Protein AF-A0A4V6A7B6-F1 (afdb_monomer)

Sequence (129 aa):
MLTSNSYILESQKASFRQGFLKFILNDKTPNVGSFLKTKCDDDAVCISEILPALGDHFPNHAIELVFVATRAPALLFSQKNDGVISINTHGMLLLYAVEGDRKRQASVFHVDVVADNKLTIQVMTFIDP

Solvent-accessible surface area (backbone atoms only — not comparable to full-atom values): 7318 Å² total; per-residue (Å²): 121,77,64,61,60,52,53,54,52,51,49,29,46,49,41,43,76,69,52,73,52,55,47,80,44,31,51,82,37,83,100,49,10,67,33,26,17,29,52,61,53,101,92,49,73,21,43,22,82,81,40,49,68,50,24,76,77,41,64,76,25,41,30,36,42,34,40,35,54,76,52,58,47,48,78,43,82,40,79,59,90,81,23,32,37,36,38,42,38,42,28,38,40,38,33,23,42,43,58,88,95,45,74,44,82,72,49,77,42,83,45,79,47,78,46,82,41,78,57,82,87,78,82,82,77,81,77,77,133

Mean predicted aligned error: 7.83 Å

Nearest PDB structures (foldseek):
  4l8p-assembly1_A  TM=2.103E-01  e=4.358E-01  Peptacetobacter hiranonis DSM 13275
  4leh-assembly1_C  TM=2.000E-01  e=4.121E-01  [Clostridium] scindens ATCC 35704
  6yff-assembly1_AA  TM=4.450E-01  e=9.445E+00  Beihai levi-like virus 21

Foldseek 3Di:
DVVVVVVQVVVLQVCLVVQVQKDKDKLPHPPCNQQQWLDHDPPDHHVCVVVVVCCVVQPGFIKIKMKGFPGRWDWDWDPPPPIKIKIWTWTKIWIWTDDPPDTDTPDIDTDIDIDIDHDDDDDPDPPDD

pLDDT: mean 86.02, std 11.92, range [42.62, 97.56]

InterPro domains:
  IPR001124 Lipid-binding serum glycoprotein, C-terminal [PF02886] (13-122)
  IPR017943 Bactericidal permeability-increasing protein, alpha/beta domain superfamily [SSF55394] (14-123)
  IPR032942 BPI/LBP/Plunc family [PTHR10504] (15-124)

Structure (mmCIF, N/CA/C/O backbone):
data_AF-A0A4V6A7B6-F1
#
_entry.id   AF-A0A4V6A7B6-F1
#
loop_
_atom_site.group_PDB
_atom_site.id
_atom_site.type_symbol
_atom_site.label_atom_id
_atom_site.label_alt_id
_atom_site.label_comp_id
_atom_site.label_asym_id
_atom_site.label_entity_id
_atom_site.label_seq_id
_atom_site.pdbx_PDB_ins_code
_atom_site.Cartn_x
_atom_site.Cartn_y
_atom_site.Cartn_z
_atom_site.occupancy
_atom_site.B_iso_or_equiv
_atom_site.auth_seq_id
_atom_site.auth_comp_id
_atom_site.auth_asym_id
_atom_site.auth_atom_id
_atom_site.pdbx_PDB_model_num
ATOM 1 N N . MET A 1 1 ? 27.683 -7.794 -21.525 1.00 42.62 1 MET A N 1
ATOM 2 C CA . MET A 1 1 ? 26.228 -7.515 -21.461 1.00 42.62 1 MET A CA 1
ATOM 3 C C . MET A 1 1 ? 25.429 -8.611 -20.739 1.00 42.62 1 MET A C 1
ATOM 5 O O . MET A 1 1 ? 24.473 -8.271 -20.063 1.00 42.62 1 MET A O 1
ATOM 9 N N . LEU A 1 2 ? 25.832 -9.892 -20.791 1.00 44.47 2 LEU A N 1
ATOM 10 C CA . LEU A 1 2 ? 25.139 -11.001 -20.099 1.00 44.47 2 LEU A CA 1
ATOM 11 C C . LEU A 1 2 ? 25.232 -10.974 -18.558 1.00 44.47 2 LEU A C 1
ATOM 13 O O . LEU A 1 2 ? 24.353 -11.497 -17.886 1.00 44.47 2 LEU A O 1
ATOM 17 N N . THR A 1 3 ? 26.257 -10.334 -17.992 1.00 54.66 3 THR A N 1
ATOM 18 C CA . THR A 1 3 ? 26.504 -10.303 -16.540 1.00 54.66 3 THR A CA 1
ATOM 19 C C . THR A 1 3 ? 25.594 -9.332 -15.782 1.00 54.66 3 THR A C 1
ATOM 21 O O . THR A 1 3 ? 25.205 -9.602 -14.653 1.00 54.66 3 THR A O 1
ATOM 24 N N . SER A 1 4 ? 25.194 -8.211 -16.391 1.00 58.06 4 SER A N 1
ATOM 25 C CA . SER A 1 4 ? 24.373 -7.195 -15.712 1.00 58.06 4 SER A CA 1
ATOM 26 C C . SER A 1 4 ? 22.956 -7.708 -15.412 1.00 58.06 4 SER A C 1
ATOM 28 O O . SER A 1 4 ? 22.458 -7.545 -14.300 1.00 58.06 4 SER A O 1
ATOM 30 N N . ASN A 1 5 ? 22.359 -8.451 -16.352 1.00 60.66 5 ASN A N 1
ATOM 31 C CA . ASN A 1 5 ? 21.051 -9.083 -16.159 1.00 60.66 5 ASN A CA 1
ATOM 32 C C . ASN A 1 5 ? 21.070 -10.158 -15.063 1.00 60.66 5 ASN A C 1
ATOM 34 O O . ASN A 1 5 ? 20.100 -10.272 -14.316 1.00 60.66 5 ASN A O 1
ATOM 38 N N . SER A 1 6 ? 22.165 -10.916 -14.919 1.00 66.12 6 SER A N 1
ATOM 39 C CA . SER A 1 6 ? 22.279 -11.891 -13.828 1.00 66.12 6 SER A CA 1
ATOM 40 C C . SER A 1 6 ? 22.369 -11.218 -12.458 1.00 66.12 6 SER A C 1
ATOM 42 O O . SER A 1 6 ? 21.706 -11.674 -11.535 1.00 66.12 6 SER A O 1
ATOM 44 N N . TYR A 1 7 ? 23.100 -10.105 -12.314 1.00 71.69 7 TYR A N 1
ATOM 45 C CA . TYR A 1 7 ? 23.160 -9.385 -11.032 1.00 71.69 7 TYR A CA 1
ATOM 46 C C . TYR A 1 7 ? 21.812 -8.780 -10.635 1.00 71.69 7 TYR A C 1
ATOM 48 O O . TYR A 1 7 ? 21.432 -8.846 -9.469 1.00 71.69 7 TYR A O 1
ATOM 56 N N . ILE A 1 8 ? 21.075 -8.228 -11.603 1.00 71.44 8 ILE A N 1
ATOM 57 C CA . ILE A 1 8 ? 19.732 -7.676 -11.384 1.00 71.44 8 ILE A CA 1
ATOM 58 C C . ILE A 1 8 ? 18.754 -8.777 -10.949 1.00 71.44 8 ILE A C 1
ATOM 60 O O . ILE A 1 8 ? 17.964 -8.582 -10.030 1.00 71.44 8 ILE A O 1
ATOM 64 N N . LEU A 1 9 ? 18.810 -9.951 -11.579 1.00 75.38 9 LEU A N 1
ATOM 65 C CA . LEU A 1 9 ? 17.947 -11.068 -11.205 1.00 75.38 9 LEU A CA 1
ATOM 66 C C . LEU A 1 9 ? 18.290 -11.618 -9.811 1.00 75.38 9 LEU A C 1
ATOM 68 O O . LEU A 1 9 ? 17.393 -11.919 -9.022 1.00 75.38 9 LEU A O 1
ATOM 72 N N . GLU A 1 10 ? 19.578 -11.746 -9.491 1.00 78.62 10 GLU A N 1
ATOM 73 C CA . GLU A 1 10 ? 20.007 -12.224 -8.176 1.00 78.62 10 GLU A CA 1
ATOM 74 C C . GLU A 1 10 ? 19.686 -11.219 -7.066 1.00 78.62 10 GLU A C 1
ATOM 76 O O . GLU A 1 10 ? 19.249 -11.634 -5.993 1.00 78.62 10 GLU A O 1
ATOM 81 N N . SER A 1 11 ? 19.786 -9.909 -7.321 1.00 76.88 11 SER A N 1
ATOM 82 C CA . SER A 1 11 ? 19.379 -8.895 -6.341 1.00 76.88 11 SER A CA 1
ATOM 83 C C . SER A 1 11 ? 17.872 -8.925 -6.071 1.00 76.88 11 SER A C 1
ATOM 85 O O . SER A 1 11 ? 17.463 -8.878 -4.913 1.00 76.88 11 SER A O 1
ATOM 87 N N . GLN A 1 12 ? 17.034 -9.102 -7.100 1.00 79.19 12 GLN A N 1
ATOM 88 C CA . GLN A 1 12 ? 15.582 -9.266 -6.934 1.00 79.19 12 GLN A CA 1
ATOM 89 C C . GLN A 1 12 ? 15.241 -10.492 -6.082 1.00 79.19 12 GLN A C 1
ATOM 91 O O . GLN A 1 12 ? 14.432 -10.408 -5.153 1.00 79.19 12 GLN A O 1
ATOM 96 N N . LYS A 1 13 ? 15.877 -11.636 -6.370 1.00 82.56 13 LYS A N 1
ATOM 97 C CA . LYS A 1 13 ? 15.695 -12.868 -5.590 1.00 82.56 13 LYS A CA 1
ATOM 98 C C . LYS A 1 13 ? 16.173 -12.701 -4.153 1.00 82.56 13 LYS A C 1
ATOM 100 O O . LYS A 1 13 ? 15.486 -13.162 -3.243 1.00 82.56 13 LYS A O 1
ATOM 105 N N . ALA A 1 14 ? 17.328 -12.069 -3.946 1.00 81.81 14 ALA A N 1
ATOM 106 C CA . ALA A 1 14 ? 17.882 -11.822 -2.621 1.00 81.81 14 ALA A CA 1
ATOM 107 C C . ALA A 1 14 ? 16.940 -10.940 -1.789 1.00 81.81 14 ALA A C 1
ATOM 109 O O . ALA A 1 14 ? 16.526 -11.364 -0.712 1.00 81.81 14 ALA A O 1
ATOM 110 N N . SER A 1 15 ? 16.502 -9.800 -2.332 1.00 76.81 15 SER A N 1
ATOM 111 C CA . SER A 1 15 ? 15.554 -8.892 -1.669 1.00 76.81 15 SER A CA 1
ATOM 112 C C . SER A 1 15 ? 14.226 -9.573 -1.336 1.00 76.81 15 SER A C 1
ATOM 114 O O . SER A 1 15 ? 13.684 -9.385 -0.246 1.00 76.81 15 SER A O 1
ATOM 116 N N . PHE A 1 16 ? 13.711 -10.408 -2.245 1.00 80.88 16 PHE A N 1
ATOM 117 C CA . PHE A 1 16 ? 12.492 -11.179 -2.000 1.00 80.88 16 PHE A CA 1
ATOM 118 C C . PHE A 1 16 ? 12.673 -12.202 -0.874 1.00 80.88 16 PHE A C 1
ATOM 120 O O . PHE A 1 16 ? 11.863 -12.254 0.049 1.00 80.88 16 PHE A O 1
ATOM 127 N N . ARG A 1 17 ? 13.762 -12.980 -0.905 1.00 82.19 17 ARG A N 1
ATOM 128 C CA . ARG A 1 17 ? 14.080 -13.969 0.141 1.00 82.19 17 ARG A CA 1
ATOM 129 C C . ARG A 1 17 ? 14.306 -13.328 1.508 1.00 82.19 17 ARG A C 1
ATOM 131 O O . ARG A 1 17 ? 14.000 -13.949 2.518 1.00 82.19 17 ARG A O 1
ATOM 138 N N . GLN A 1 18 ? 14.826 -12.105 1.535 1.00 82.50 18 GLN A N 1
ATOM 139 C CA . GLN A 1 18 ? 15.041 -11.329 2.756 1.00 82.50 18 GLN A CA 1
ATOM 140 C C . GLN A 1 18 ? 13.755 -10.662 3.277 1.00 82.50 18 GLN A C 1
ATOM 142 O O . GLN A 1 18 ? 13.772 -10.069 4.352 1.00 82.50 18 GLN A O 1
ATOM 147 N N . GLY A 1 19 ? 12.632 -10.765 2.552 1.00 76.12 19 GLY A N 1
ATOM 148 C CA . GLY A 1 19 ? 11.352 -10.189 2.967 1.00 76.12 19 GLY A CA 1
ATOM 149 C C . GLY A 1 19 ? 11.299 -8.663 2.871 1.00 76.12 19 GLY A C 1
ATOM 150 O O . GLY A 1 19 ? 10.406 -8.048 3.446 1.00 76.12 19 GLY A O 1
ATOM 151 N N . PHE A 1 20 ? 12.217 -8.041 2.124 1.00 78.81 20 PHE A N 1
ATOM 152 C CA . PHE A 1 20 ? 12.313 -6.580 1.993 1.00 78.81 20 PHE A CA 1
ATOM 153 C C . PHE A 1 20 ? 11.176 -5.948 1.179 1.00 78.81 20 PHE A C 1
ATOM 155 O O . PHE A 1 20 ? 11.111 -4.733 1.037 1.00 78.81 20 PHE A O 1
ATOM 162 N N . LEU A 1 21 ? 10.256 -6.764 0.666 1.00 84.12 21 LEU A N 1
ATOM 163 C CA . LEU A 1 21 ? 9.091 -6.345 -0.113 1.00 84.12 21 LEU A CA 1
ATOM 164 C C . LEU A 1 21 ? 7.797 -6.599 0.660 1.00 84.12 21 LEU A C 1
ATOM 166 O O . LEU A 1 21 ? 6.804 -7.096 0.121 1.00 84.12 21 LEU A O 1
ATOM 170 N N . LYS A 1 22 ? 7.852 -6.291 1.955 1.00 90.94 22 LYS A N 1
ATOM 171 C CA . LYS A 1 22 ? 6.709 -6.245 2.851 1.00 90.94 22 LYS A CA 1
ATOM 172 C C . LYS A 1 22 ? 6.565 -4.825 3.380 1.00 90.94 22 LYS A C 1
ATOM 174 O O . LYS A 1 22 ? 7.488 -4.306 4.001 1.00 90.94 22 LYS A O 1
ATOM 179 N N . PHE A 1 23 ? 5.393 -4.236 3.183 1.00 91.81 23 PHE A N 1
ATOM 180 C CA . PHE A 1 23 ? 5.060 -2.915 3.711 1.00 91.81 23 PHE A CA 1
ATOM 181 C C . PHE A 1 23 ? 3.861 -3.033 4.637 1.00 91.81 23 PHE A C 1
ATOM 183 O O . PHE A 1 23 ? 2.930 -3.787 4.359 1.00 91.81 23 PHE A O 1
ATOM 190 N N . ILE A 1 24 ? 3.901 -2.299 5.743 1.00 95.31 24 ILE A N 1
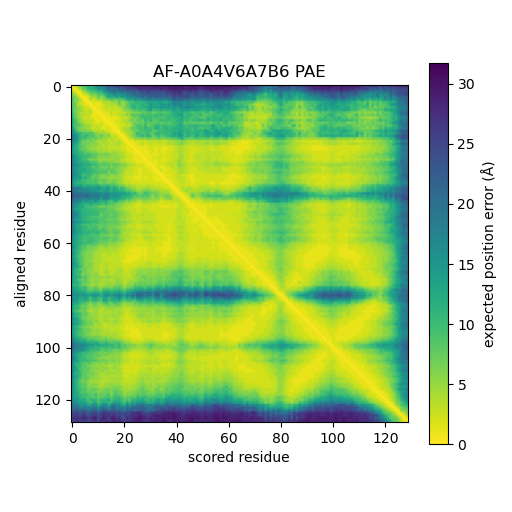ATOM 191 C CA . ILE A 1 24 ? 2.802 -2.213 6.699 1.00 95.31 24 ILE A CA 1
ATOM 192 C C . ILE A 1 24 ? 2.451 -0.738 6.816 1.00 95.31 24 ILE A C 1
ATOM 194 O O . ILE A 1 24 ? 3.295 0.064 7.212 1.00 95.31 24 ILE A O 1
ATOM 198 N N . LEU A 1 25 ? 1.221 -0.400 6.453 1.00 96.19 25 LEU A N 1
ATOM 199 C CA . LEU A 1 25 ? 0.650 0.929 6.607 1.00 96.19 25 LEU A CA 1
ATOM 200 C C . LEU A 1 25 ? -0.507 0.832 7.600 1.00 96.19 25 LEU A C 1
ATOM 202 O O . LEU A 1 25 ? -1.266 -0.135 7.594 1.00 96.19 25 LEU A O 1
ATOM 206 N N . ASN A 1 26 ? -0.642 1.833 8.454 1.00 94.94 26 ASN A N 1
ATOM 207 C CA . ASN A 1 26 ? -1.696 1.913 9.461 1.00 94.94 26 ASN A CA 1
ATOM 208 C C . ASN A 1 26 ? -2.146 3.363 9.662 1.00 94.94 26 ASN A C 1
ATOM 210 O O . ASN A 1 26 ? -1.622 4.290 9.041 1.00 94.94 26 ASN A O 1
ATOM 214 N N . ASP A 1 27 ? -3.083 3.558 10.580 1.00 93.19 27 ASP A N 1
ATOM 215 C CA . ASP A 1 27 ? -3.674 4.847 10.931 1.00 93.19 27 ASP A CA 1
ATOM 216 C C . ASP A 1 27 ? -2.676 5.898 11.459 1.00 93.19 27 ASP A C 1
ATOM 218 O O . ASP A 1 27 ? -2.994 7.086 11.511 1.00 93.19 27 ASP A O 1
ATOM 222 N N . LYS A 1 28 ? -1.455 5.480 11.812 1.00 92.81 28 LYS A N 1
ATOM 223 C CA . LYS A 1 28 ? -0.354 6.345 12.269 1.00 92.81 28 LYS A CA 1
ATOM 224 C C . LYS A 1 28 ? 0.669 6.640 11.174 1.00 92.81 28 LYS A C 1
ATOM 226 O O . LYS A 1 28 ? 1.621 7.383 11.409 1.00 92.81 28 LYS A O 1
ATOM 231 N N . THR A 1 29 ? 0.516 6.048 9.992 1.00 94.38 29 THR A N 1
ATOM 232 C CA . THR A 1 29 ? 1.455 6.259 8.889 1.00 94.38 29 THR A CA 1
ATOM 233 C C . THR A 1 29 ? 1.266 7.667 8.311 1.00 94.38 29 THR A C 1
ATOM 235 O O . THR A 1 29 ? 0.141 8.023 7.950 1.00 94.38 29 THR A O 1
ATOM 238 N N . PRO A 1 30 ? 2.329 8.486 8.199 1.00 92.94 30 PRO A N 1
ATOM 239 C CA . PRO A 1 30 ? 2.222 9.848 7.682 1.00 92.94 30 PRO A CA 1
ATOM 240 C C . PRO A 1 30 ? 1.559 9.900 6.301 1.00 92.94 30 PRO A C 1
ATOM 242 O O . PRO A 1 30 ? 1.794 9.031 5.464 1.00 92.94 30 PRO A O 1
ATOM 245 N N . ASN A 1 31 ? 0.749 10.934 6.062 1.00 89.75 31 ASN A N 1
ATOM 246 C CA . ASN A 1 31 ? 0.026 11.222 4.811 1.00 89.75 31 ASN A CA 1
ATOM 247 C C . ASN A 1 31 ? -1.052 10.210 4.377 1.00 89.75 31 ASN A C 1
ATOM 249 O O . ASN A 1 31 ? -1.909 10.572 3.580 1.00 89.75 31 ASN A O 1
ATOM 253 N N . VAL A 1 32 ? -1.041 8.974 4.885 1.00 91.38 32 VAL A N 1
ATOM 254 C CA . VAL A 1 32 ? -2.015 7.925 4.512 1.00 91.38 32 VAL A CA 1
ATOM 255 C C . VAL A 1 32 ? -2.847 7.419 5.693 1.00 91.38 32 VAL A C 1
ATOM 257 O O . VAL A 1 32 ? -3.821 6.700 5.495 1.00 91.38 32 VAL A O 1
ATOM 260 N N . GLY A 1 33 ? -2.497 7.786 6.927 1.00 91.12 33 GLY A N 1
ATOM 261 C CA . GLY A 1 33 ? -3.139 7.262 8.134 1.00 91.12 33 GLY A CA 1
ATOM 262 C C . GLY A 1 33 ? -4.614 7.642 8.290 1.00 91.12 33 GLY A C 1
ATOM 263 O O . GLY A 1 33 ? -5.399 6.831 8.774 1.00 91.12 33 GLY A O 1
ATOM 264 N N . SER A 1 34 ? -5.027 8.830 7.835 1.00 90.75 34 SER A N 1
ATOM 265 C CA . SER A 1 34 ? -6.446 9.229 7.824 1.00 90.75 34 SER A CA 1
ATOM 266 C C . SER A 1 34 ? -7.289 8.331 6.918 1.00 90.75 34 SER A C 1
ATOM 268 O O . SER A 1 34 ? -8.407 7.976 7.281 1.00 90.75 34 SER A O 1
ATOM 270 N N . PHE A 1 35 ? -6.720 7.888 5.793 1.00 94.38 35 PHE A N 1
ATOM 271 C CA . PHE A 1 35 ? -7.386 6.970 4.877 1.00 94.38 35 PHE A CA 1
ATOM 272 C C . PHE A 1 35 ? -7.613 5.589 5.507 1.00 94.38 35 PHE A C 1
ATOM 274 O O . PHE A 1 35 ? -8.627 4.943 5.264 1.00 94.38 35 PHE A O 1
ATOM 281 N N . LEU A 1 36 ? -6.698 5.133 6.362 1.00 95.19 36 LEU A N 1
ATOM 282 C CA . LEU A 1 36 ? -6.682 3.786 6.936 1.00 95.19 36 LEU A CA 1
ATOM 283 C C . LEU A 1 36 ? -7.561 3.645 8.192 1.00 95.19 36 LEU A C 1
ATOM 285 O O . LEU A 1 36 ? -7.168 3.042 9.192 1.00 95.19 36 LEU A O 1
ATOM 289 N N . LYS A 1 37 ? -8.777 4.190 8.140 1.00 94.75 37 LYS A N 1
ATOM 290 C CA . LYS A 1 37 ? -9.794 4.114 9.199 1.00 94.75 37 LYS A CA 1
ATOM 291 C C . LYS A 1 37 ? -11.172 3.929 8.578 1.00 94.75 37 LYS A C 1
ATOM 293 O O . LYS A 1 37 ? -11.424 4.433 7.489 1.00 94.75 37 LYS A O 1
ATOM 298 N N . THR A 1 38 ? -12.078 3.235 9.265 1.00 93.56 38 THR A N 1
ATOM 299 C CA . THR A 1 38 ? -13.471 3.083 8.795 1.00 93.56 38 THR A CA 1
ATOM 300 C C . THR A 1 38 ? -14.395 4.217 9.223 1.00 93.56 38 THR A C 1
ATOM 302 O O . THR A 1 38 ? -15.474 4.371 8.653 1.00 93.56 38 THR A O 1
ATOM 305 N N . LYS A 1 39 ? -13.980 5.016 10.209 1.00 93.00 39 LYS A N 1
ATOM 306 C CA . LYS A 1 39 ? -14.640 6.270 10.565 1.00 93.00 39 LYS A CA 1
ATOM 307 C C . LYS A 1 39 ? -13.971 7.406 9.800 1.00 93.00 39 LYS A C 1
ATOM 309 O O . LYS A 1 39 ? -12.773 7.619 9.985 1.00 93.00 39 LYS A O 1
ATOM 314 N N . CYS A 1 40 ? -14.744 8.108 8.980 1.00 89.44 40 CYS A N 1
ATOM 315 C CA . CYS A 1 40 ? -14.263 9.287 8.273 1.00 89.44 40 CYS A CA 1
ATOM 316 C C . CYS A 1 40 ? -14.347 10.513 9.185 1.00 89.44 40 CYS A C 1
ATOM 318 O O . CYS A 1 40 ? -15.275 10.634 9.989 1.00 89.44 40 CYS A O 1
ATOM 320 N N . ASP A 1 41 ? -13.355 11.388 9.062 1.00 86.50 41 ASP A N 1
ATOM 321 C CA . ASP A 1 41 ? -13.394 12.731 9.635 1.00 86.50 41 ASP A CA 1
ATOM 322 C C . ASP A 1 41 ? -14.061 13.661 8.603 1.00 86.50 41 ASP A C 1
ATOM 324 O O . ASP A 1 41 ? -13.956 13.402 7.406 1.00 86.50 41 ASP A O 1
ATOM 328 N N . ASP A 1 42 ? -14.735 14.729 9.037 1.00 82.56 42 ASP A N 1
ATOM 329 C CA . ASP A 1 42 ? -15.602 15.547 8.162 1.00 82.56 42 ASP A CA 1
ATOM 330 C C . ASP A 1 42 ? -14.886 16.129 6.920 1.00 82.56 42 ASP A C 1
ATOM 332 O O . ASP A 1 42 ? -15.511 16.319 5.879 1.00 82.56 42 ASP A O 1
ATOM 336 N N . ASP A 1 43 ? -13.569 16.349 7.005 1.00 80.19 43 ASP A N 1
ATOM 337 C CA . ASP A 1 43 ? -12.734 16.919 5.937 1.00 80.19 43 ASP A CA 1
ATOM 338 C C . ASP A 1 43 ? -11.749 15.904 5.306 1.00 80.19 43 ASP A C 1
ATOM 340 O O . ASP A 1 43 ? -10.832 16.301 4.577 1.00 80.19 43 ASP A O 1
ATOM 344 N N . ALA A 1 44 ? -11.872 14.598 5.591 1.00 83.06 44 ALA A N 1
ATOM 345 C CA . ALA A 1 44 ? -10.916 13.582 5.135 1.00 83.06 44 ALA A CA 1
ATOM 346 C C . ALA A 1 44 ? -11.571 12.339 4.510 1.00 83.06 44 ALA A C 1
ATOM 348 O O . ALA A 1 44 ? -12.483 11.741 5.071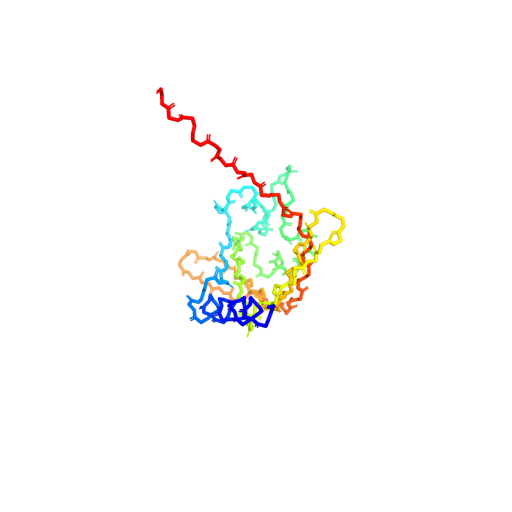 1.00 83.06 44 ALA A O 1
ATOM 349 N N . VAL A 1 45 ? -10.997 11.880 3.392 1.00 87.75 45 VAL A N 1
ATOM 350 C CA . VAL A 1 45 ? -11.373 10.618 2.733 1.00 87.75 45 VAL A CA 1
ATOM 351 C C . VAL A 1 45 ? -10.866 9.435 3.553 1.00 87.75 45 VAL A C 1
ATOM 353 O O . VAL A 1 45 ? -9.669 9.352 3.853 1.00 87.75 45 VAL A O 1
ATOM 356 N N . CYS A 1 46 ? -11.756 8.494 3.866 1.00 92.88 46 CYS A N 1
ATOM 357 C CA . CYS A 1 46 ? -11.425 7.270 4.592 1.00 92.88 46 CYS A CA 1
ATOM 358 C C . CY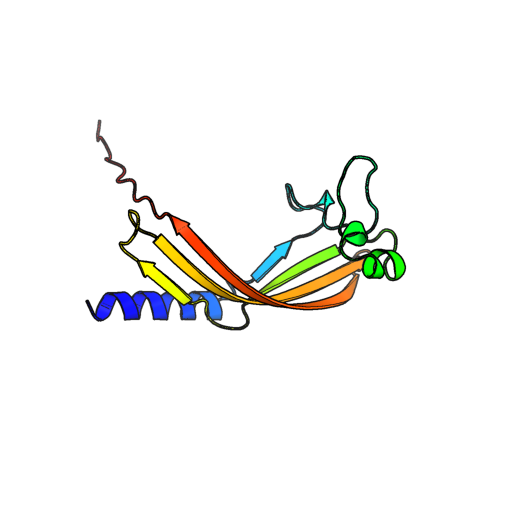S A 1 46 ? -11.817 5.999 3.823 1.00 92.88 46 CYS A C 1
ATOM 360 O O . CYS A 1 46 ? -12.544 6.039 2.830 1.00 92.88 46 CYS A O 1
ATOM 362 N N . ILE A 1 47 ? -11.310 4.838 4.246 1.00 93.06 47 ILE A N 1
ATOM 363 C CA . ILE A 1 47 ? -11.432 3.602 3.460 1.00 93.06 47 ILE A CA 1
ATOM 364 C C . ILE A 1 47 ? -12.875 3.110 3.318 1.00 93.06 47 ILE A C 1
ATOM 366 O O . ILE A 1 47 ? -13.167 2.404 2.356 1.00 93.06 47 ILE A O 1
ATOM 370 N N . SER A 1 48 ? -13.787 3.482 4.221 1.00 92.62 48 SER A N 1
ATOM 371 C CA . SER A 1 48 ? -15.203 3.109 4.117 1.00 92.62 48 SER A CA 1
ATOM 372 C C . SER A 1 48 ? -15.947 3.862 3.010 1.00 92.62 48 SER A C 1
ATOM 374 O O . SER A 1 48 ? -16.953 3.352 2.530 1.00 92.62 48 SER A O 1
ATOM 376 N N . GLU A 1 49 ? -15.436 4.994 2.514 1.00 91.44 49 GLU A N 1
ATOM 377 C CA . GLU A 1 49 ? -15.999 5.642 1.317 1.00 91.44 49 GLU A CA 1
ATOM 378 C C . GLU A 1 49 ? -15.735 4.824 0.048 1.00 91.44 49 GLU A C 1
ATOM 380 O O . GLU A 1 49 ? -16.562 4.786 -0.860 1.00 91.44 49 GLU A O 1
ATOM 385 N N . ILE A 1 50 ? -14.589 4.138 -0.010 1.00 90.62 50 ILE A N 1
ATOM 386 C CA . ILE A 1 50 ? -14.195 3.306 -1.157 1.00 90.62 50 ILE A CA 1
ATOM 387 C C . ILE A 1 50 ? -14.697 1.868 -0.993 1.00 90.62 50 ILE A C 1
ATOM 389 O O . ILE A 1 50 ? -15.145 1.241 -1.953 1.00 90.62 50 ILE A O 1
ATOM 393 N N . LEU A 1 51 ? -14.625 1.333 0.227 1.00 92.12 51 LEU A N 1
ATOM 394 C CA . LEU A 1 51 ? -15.041 -0.019 0.592 1.00 92.12 51 LEU A CA 1
ATOM 395 C C . LEU A 1 51 ? -16.064 0.035 1.742 1.00 92.12 51 LEU A C 1
ATOM 397 O O . LEU A 1 51 ? -15.713 -0.284 2.884 1.00 92.12 51 LEU A O 1
ATOM 401 N N . PRO A 1 52 ? -17.341 0.369 1.462 1.00 92.88 52 PRO A N 1
ATOM 402 C CA . PRO A 1 52 ? -18.381 0.522 2.488 1.00 92.88 52 PRO A CA 1
ATOM 403 C C . PRO A 1 52 ? -18.545 -0.694 3.398 1.00 92.88 52 PRO A C 1
ATOM 405 O O . PRO A 1 52 ? -18.693 -0.550 4.609 1.00 92.88 52 PRO A O 1
ATOM 408 N N . ALA A 1 53 ? -18.378 -1.899 2.843 1.00 92.50 53 ALA A N 1
ATOM 409 C CA . ALA A 1 53 ? -18.459 -3.146 3.597 1.00 92.50 53 ALA A CA 1
ATOM 410 C C . ALA A 1 53 ? -17.505 -3.188 4.807 1.00 92.50 53 ALA A C 1
ATOM 412 O O . ALA A 1 53 ? -17.827 -3.832 5.806 1.00 92.50 53 ALA A O 1
ATOM 413 N N . LEU A 1 54 ? -16.354 -2.501 4.755 1.00 93.25 54 LEU A N 1
ATOM 414 C CA . LEU A 1 54 ? -15.451 -2.395 5.905 1.00 93.25 54 LEU A CA 1
ATOM 415 C C . LEU A 1 54 ? -16.046 -1.537 7.023 1.00 93.25 54 LEU A C 1
ATOM 417 O O . LEU A 1 54 ? -15.901 -1.896 8.187 1.00 93.25 54 LEU A O 1
ATOM 421 N N . GLY A 1 55 ? -16.722 -0.439 6.683 1.00 93.38 55 GLY A N 1
ATOM 422 C CA . GLY A 1 55 ? -17.440 0.394 7.650 1.00 93.38 55 GLY A CA 1
ATOM 423 C C . GLY A 1 55 ? -18.591 -0.350 8.318 1.00 93.38 55 GLY A C 1
ATOM 424 O O . GLY A 1 55 ? -18.734 -0.272 9.537 1.00 93.38 55 GLY A O 1
ATOM 425 N N . ASP A 1 56 ? -19.336 -1.135 7.540 1.00 94.62 56 ASP A N 1
ATOM 426 C CA . ASP A 1 56 ? -20.477 -1.907 8.042 1.00 94.62 56 ASP A CA 1
ATOM 427 C C . ASP A 1 56 ? -20.046 -3.035 8.994 1.00 94.62 56 ASP A C 1
ATOM 429 O O . ASP A 1 56 ? -20.666 -3.254 10.034 1.00 94.62 56 ASP A O 1
ATOM 433 N N . HIS A 1 57 ? -18.972 -3.757 8.653 1.00 94.75 57 HIS A N 1
ATOM 434 C CA . HIS A 1 57 ? -18.522 -4.928 9.418 1.00 94.75 57 HIS A CA 1
ATOM 435 C C . HIS A 1 57 ? -17.538 -4.576 10.543 1.00 94.75 57 HIS A C 1
ATOM 437 O O . HIS A 1 57 ? -17.459 -5.300 11.538 1.00 94.75 57 HIS A O 1
ATOM 443 N N . PHE A 1 58 ? -16.788 -3.480 10.400 1.00 94.88 58 PHE A N 1
ATOM 444 C CA . PHE A 1 58 ? -15.783 -3.016 11.361 1.00 94.88 58 PHE A CA 1
ATOM 445 C C . PHE A 1 58 ? -15.950 -1.513 11.650 1.00 94.88 58 PHE A C 1
ATOM 447 O O . PHE A 1 58 ? -15.059 -0.713 11.347 1.00 94.88 58 PHE A O 1
ATOM 454 N N . PRO A 1 59 ? -17.077 -1.092 12.248 1.00 93.75 59 PRO A N 1
ATOM 455 C CA . PRO A 1 59 ? -17.357 0.321 12.488 1.00 93.75 59 PRO A CA 1
ATOM 456 C C . PRO A 1 59 ? -16.368 0.920 13.492 1.00 93.75 59 PRO A C 1
ATOM 458 O O . PRO A 1 59 ? -16.083 0.310 14.520 1.00 93.75 59 PRO A O 1
ATOM 461 N N . ASN A 1 60 ? -15.869 2.130 13.229 1.00 93.75 60 ASN A N 1
ATOM 462 C CA . ASN A 1 60 ? -14.934 2.857 14.104 1.00 93.75 60 ASN A CA 1
ATOM 463 C C . ASN A 1 60 ? -13.603 2.135 14.392 1.00 93.75 60 ASN A C 1
ATOM 465 O O . ASN A 1 60 ? -13.026 2.309 15.464 1.00 93.75 60 ASN A O 1
ATOM 469 N N . HIS A 1 61 ? -13.107 1.338 13.446 1.00 95.81 61 HIS A N 1
ATOM 470 C CA . HIS A 1 61 ? -11.831 0.637 13.573 1.00 95.81 61 HIS A CA 1
ATOM 471 C C . HIS A 1 61 ? -10.736 1.302 12.732 1.00 95.81 61 HIS A C 1
ATOM 473 O O . HIS A 1 61 ? -10.982 1.831 11.643 1.00 95.81 61 HIS A O 1
ATOM 479 N N . ALA A 1 62 ? -9.503 1.223 13.231 1.00 96.06 62 ALA A N 1
ATOM 480 C CA . ALA A 1 62 ? -8.317 1.442 12.415 1.00 96.06 62 ALA A CA 1
ATOM 481 C C . ALA A 1 62 ? -8.097 0.229 11.503 1.00 96.06 62 ALA A C 1
ATOM 483 O O . ALA A 1 62 ? -8.343 -0.916 11.902 1.00 96.06 62 ALA A O 1
ATOM 484 N N . ILE A 1 63 ? -7.617 0.482 10.291 1.00 96.81 63 ILE A N 1
ATOM 485 C CA . ILE A 1 63 ? -7.275 -0.548 9.318 1.00 96.81 63 ILE A CA 1
ATOM 486 C C . ILE A 1 63 ? -5.757 -0.595 9.168 1.00 96.81 63 ILE A C 1
ATOM 488 O O . ILE A 1 63 ? -5.103 0.412 8.921 1.00 96.81 63 ILE A O 1
ATOM 492 N N . GLU A 1 64 ? -5.180 -1.782 9.300 1.00 97.31 64 GLU A N 1
ATOM 493 C CA . GLU A 1 64 ? -3.800 -2.036 8.912 1.00 97.31 64 GLU A CA 1
ATOM 494 C C . GLU A 1 64 ? -3.789 -2.682 7.528 1.00 97.31 64 GLU A C 1
ATOM 496 O O . GLU A 1 64 ? -4.410 -3.723 7.307 1.00 97.31 64 GLU A O 1
ATOM 501 N N . LEU A 1 65 ? -3.074 -2.058 6.599 1.00 96.62 65 LEU A N 1
ATOM 502 C CA . LEU A 1 65 ? -2.838 -2.566 5.259 1.00 96.62 65 LEU A CA 1
ATOM 503 C C . LEU A 1 65 ? -1.437 -3.163 5.213 1.00 96.62 65 LEU A C 1
ATOM 505 O O . LEU A 1 65 ? -0.438 -2.474 5.424 1.00 96.62 65 LEU A O 1
ATOM 509 N N . VAL A 1 66 ? -1.362 -4.451 4.905 1.00 96.69 66 VAL A N 1
ATOM 510 C CA . VAL A 1 66 ? -0.104 -5.175 4.761 1.00 96.69 66 VAL A CA 1
ATOM 511 C C . VAL A 1 66 ? 0.046 -5.612 3.315 1.00 96.69 66 VAL A C 1
ATOM 513 O O . VAL A 1 66 ? -0.686 -6.476 2.840 1.00 96.69 66 VAL A O 1
ATOM 516 N N . PHE A 1 67 ? 1.022 -5.040 2.622 1.00 95.50 67 PHE A N 1
ATOM 517 C CA . PHE A 1 67 ? 1.458 -5.550 1.331 1.00 95.50 67 PHE A CA 1
ATOM 518 C C . PHE A 1 67 ? 2.541 -6.604 1.535 1.00 95.50 67 PHE A C 1
ATOM 520 O O . PHE A 1 67 ? 3.501 -6.372 2.273 1.00 95.50 67 PHE A O 1
ATOM 527 N N . VAL A 1 68 ? 2.425 -7.727 0.836 1.00 94.25 68 VAL A N 1
ATOM 528 C CA . VAL A 1 68 ? 3.481 -8.737 0.728 1.00 94.25 68 VAL A CA 1
ATOM 529 C C . VAL A 1 68 ? 3.673 -9.122 -0.730 1.00 9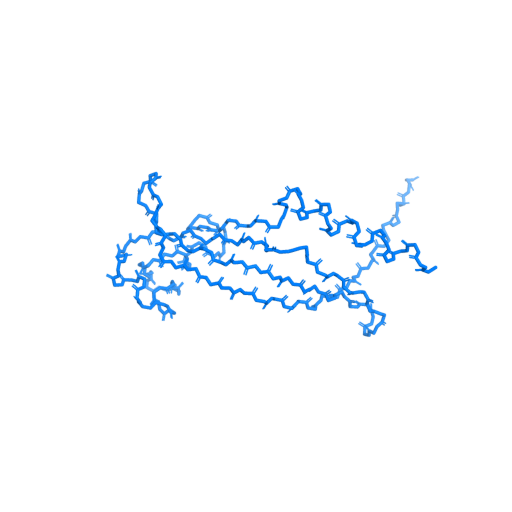4.25 68 VAL A C 1
ATOM 531 O O . VAL A 1 68 ? 2.727 -9.536 -1.400 1.00 94.25 68 VAL A O 1
ATOM 534 N N . ALA A 1 69 ? 4.902 -9.022 -1.232 1.00 93.19 69 ALA A N 1
ATOM 535 C CA . ALA A 1 69 ? 5.232 -9.620 -2.519 1.00 93.19 69 ALA A CA 1
ATOM 536 C C . ALA A 1 69 ? 5.045 -11.146 -2.444 1.00 93.19 69 ALA A C 1
ATOM 538 O O . ALA A 1 69 ? 5.450 -11.781 -1.470 1.00 93.19 69 ALA A O 1
ATOM 539 N N . THR A 1 70 ? 4.455 -11.746 -3.477 1.00 93.31 70 THR A N 1
ATOM 540 C CA . THR A 1 70 ? 4.268 -13.210 -3.578 1.00 93.31 70 THR A CA 1
ATOM 541 C C . THR A 1 70 ? 5.356 -13.880 -4.409 1.00 93.31 70 THR A C 1
ATOM 543 O O . THR A 1 70 ? 5.553 -15.092 -4.331 1.00 93.31 70 THR A O 1
ATOM 546 N N . ARG A 1 71 ? 6.095 -13.089 -5.190 1.00 89.94 71 ARG A N 1
ATOM 547 C CA . ARG A 1 71 ? 7.252 -13.514 -5.979 1.00 89.94 71 ARG A CA 1
ATOM 548 C C . ARG A 1 71 ? 8.266 -12.379 -6.079 1.00 89.94 71 ARG A C 1
ATOM 550 O O . ARG A 1 71 ? 7.935 -11.224 -5.813 1.00 89.94 71 ARG A O 1
ATOM 557 N N . ALA A 1 72 ? 9.486 -12.699 -6.504 1.00 88.06 72 ALA A N 1
ATOM 558 C CA . ALA A 1 72 ? 10.496 -11.681 -6.762 1.00 88.06 72 ALA A CA 1
ATOM 559 C C . ALA A 1 72 ? 9.993 -10.678 -7.827 1.00 88.06 72 ALA A C 1
ATOM 561 O O . ALA A 1 72 ? 9.489 -11.112 -8.868 1.00 88.06 72 ALA A O 1
ATOM 562 N N . PRO A 1 73 ? 10.089 -9.360 -7.578 1.00 87.06 73 PRO A N 1
ATOM 563 C CA . PRO A 1 73 ? 9.646 -8.342 -8.517 1.00 87.06 73 PRO A CA 1
ATOM 564 C C . PRO A 1 73 ? 10.620 -8.292 -9.686 1.00 87.06 73 PRO A C 1
ATOM 566 O O . PRO A 1 73 ? 11.827 -8.404 -9.489 1.00 87.06 73 PRO A O 1
ATOM 569 N N . ALA A 1 74 ? 10.110 -8.091 -10.893 1.00 87.75 74 ALA A N 1
ATOM 570 C CA . ALA A 1 74 ? 10.945 -7.938 -12.074 1.00 87.75 74 ALA A CA 1
ATOM 571 C C . ALA A 1 74 ? 11.254 -6.455 -12.308 1.00 87.75 74 ALA A C 1
ATOM 573 O O . ALA A 1 74 ? 10.344 -5.643 -12.464 1.00 87.75 74 ALA A O 1
ATOM 574 N N . LEU A 1 75 ? 12.540 -6.114 -12.357 1.00 87.25 75 LEU A N 1
ATOM 575 C CA . LEU A 1 75 ? 13.045 -4.802 -12.761 1.00 87.25 75 LEU A CA 1
ATOM 576 C C . LEU A 1 75 ? 13.506 -4.869 -14.214 1.00 87.25 75 LEU A C 1
ATOM 578 O O . LEU A 1 75 ? 14.353 -5.696 -14.563 1.00 87.25 75 LEU A O 1
ATOM 582 N N . LEU A 1 76 ? 12.971 -3.984 -15.044 1.00 85.50 76 LEU A N 1
ATOM 583 C CA . LEU A 1 76 ? 13.337 -3.839 -16.446 1.00 85.50 76 LEU A CA 1
ATOM 584 C C . LEU A 1 76 ? 13.936 -2.452 -16.653 1.00 85.50 76 LEU A C 1
ATOM 586 O O . LEU A 1 76 ? 13.308 -1.443 -16.346 1.00 85.50 76 LEU A O 1
ATOM 590 N N . PHE A 1 77 ? 15.150 -2.410 -17.192 1.00 84.62 77 PHE A N 1
ATOM 591 C CA . PHE A 1 77 ? 15.858 -1.172 -17.492 1.00 84.62 77 PHE A CA 1
ATOM 592 C C . PHE A 1 77 ? 15.755 -0.888 -18.987 1.00 84.62 77 PHE A C 1
ATOM 594 O O . PHE A 1 77 ? 16.104 -1.732 -19.815 1.00 84.62 77 PHE A O 1
ATOM 601 N N . SER A 1 78 ? 15.291 0.305 -19.337 1.00 79.12 78 SER A N 1
ATOM 602 C CA . SER A 1 78 ? 15.119 0.749 -20.714 1.00 79.12 78 SER A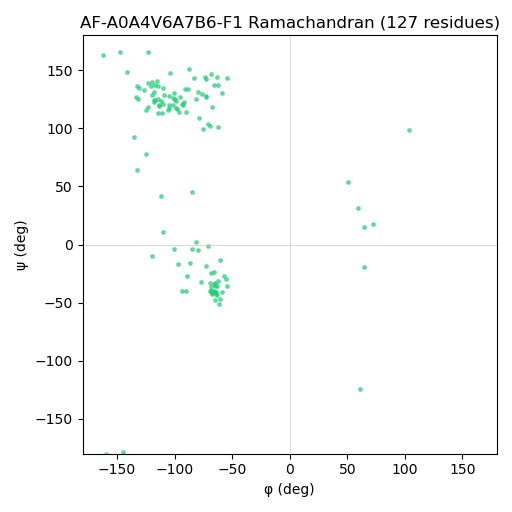 CA 1
ATOM 603 C C . SER A 1 78 ? 15.833 2.076 -20.924 1.00 79.12 78 SER A C 1
ATOM 605 O O . SER A 1 78 ? 15.654 3.007 -20.150 1.00 79.12 78 SER A O 1
ATOM 607 N N . GLN A 1 79 ? 16.602 2.190 -22.008 1.00 73.31 79 GLN A N 1
ATOM 608 C CA . GLN A 1 79 ? 17.224 3.457 -22.420 1.00 73.31 79 GLN A CA 1
ATOM 609 C C . GLN A 1 79 ? 16.256 4.378 -23.187 1.00 73.31 79 GLN A C 1
ATOM 611 O O . GLN A 1 79 ? 16.650 5.445 -23.646 1.00 73.31 79 GLN A O 1
ATOM 616 N N . LYS A 1 80 ? 14.987 3.981 -23.361 1.00 68.19 80 LYS A N 1
ATOM 617 C CA . LYS A 1 80 ? 13.967 4.849 -23.967 1.00 68.19 80 LYS A CA 1
ATOM 618 C C . LYS A 1 80 ? 13.657 6.025 -23.028 1.00 68.19 80 LYS A C 1
ATOM 620 O O . LYS A 1 80 ? 13.667 5.841 -21.815 1.00 68.19 80 LYS A O 1
ATOM 625 N N . ASN A 1 81 ? 13.342 7.195 -23.591 1.00 64.69 81 ASN A N 1
ATOM 626 C CA . ASN A 1 81 ? 12.908 8.398 -22.860 1.00 64.69 81 ASN A CA 1
ATOM 627 C C . ASN A 1 81 ? 13.833 8.786 -21.681 1.00 64.69 81 ASN A C 1
ATOM 629 O O . ASN A 1 81 ? 13.370 8.937 -20.552 1.00 64.69 81 ASN A O 1
ATOM 633 N N . ASP A 1 82 ? 15.135 8.931 -21.946 1.00 71.69 82 ASP A N 1
ATOM 634 C CA . ASP A 1 82 ? 16.191 9.295 -20.977 1.00 71.69 82 ASP A CA 1
ATOM 635 C C . ASP A 1 82 ? 16.458 8.289 -19.842 1.00 71.69 82 ASP A C 1
ATOM 637 O O . ASP A 1 82 ? 17.131 8.631 -18.871 1.00 71.69 82 ASP A O 1
ATOM 641 N N . GLY A 1 83 ? 15.971 7.050 -19.943 1.00 77.12 83 GLY A N 1
ATOM 642 C CA . GLY A 1 83 ? 16.196 6.028 -18.920 1.00 77.12 83 GLY A CA 1
ATOM 643 C C . GLY A 1 83 ? 14.965 5.798 -18.048 1.00 77.12 83 GLY A C 1
ATOM 644 O O . GLY A 1 83 ? 14.717 6.513 -17.075 1.00 77.12 83 GLY A O 1
ATOM 645 N N . VAL A 1 84 ? 14.214 4.749 -18.377 1.00 84.06 84 VAL A N 1
ATOM 646 C CA . VAL A 1 84 ? 13.051 4.287 -17.613 1.00 84.06 84 VAL A CA 1
ATOM 647 C C . VAL A 1 84 ? 13.375 2.958 -16.940 1.00 84.06 84 VAL A C 1
ATOM 649 O O . VAL A 1 84 ? 13.913 2.042 -17.567 1.00 84.06 84 VAL A O 1
ATOM 652 N N . ILE A 1 85 ? 13.017 2.851 -15.664 1.00 88.38 85 ILE A N 1
ATOM 653 C CA . ILE A 1 85 ? 12.964 1.600 -14.914 1.00 88.38 85 ILE A CA 1
ATOM 654 C C . ILE A 1 85 ? 11.502 1.223 -14.733 1.00 88.38 85 ILE A C 1
ATOM 656 O O . ILE A 1 85 ? 10.765 1.904 -14.019 1.00 88.38 85 ILE A O 1
ATOM 660 N N . SER A 1 86 ? 11.112 0.106 -15.331 1.00 89.25 86 SER A N 1
ATOM 661 C CA . SER A 1 86 ? 9.805 -0.500 -15.106 1.00 89.25 86 SER A CA 1
ATOM 662 C C . SER A 1 86 ? 9.924 -1.569 -14.029 1.00 89.25 86 SER A C 1
ATOM 664 O O . SER A 1 86 ? 10.753 -2.478 -14.122 1.00 89.25 86 SER A O 1
ATOM 666 N N . ILE A 1 87 ? 9.086 -1.470 -13.008 1.00 89.94 87 ILE A N 1
ATOM 667 C CA . ILE A 1 87 ? 9.006 -2.428 -11.909 1.00 89.94 87 ILE A CA 1
ATOM 668 C C . ILE A 1 87 ? 7.692 -3.179 -12.048 1.00 89.94 87 ILE A C 1
ATOM 670 O O . ILE A 1 87 ? 6.629 -2.566 -12.014 1.00 89.94 87 ILE A O 1
ATOM 674 N N . ASN A 1 88 ? 7.759 -4.501 -12.175 1.00 91.25 88 ASN A N 1
ATOM 675 C CA . ASN A 1 88 ? 6.592 -5.370 -12.158 1.00 91.25 88 ASN A CA 1
ATOM 676 C C . ASN A 1 88 ? 6.594 -6.211 -10.878 1.00 91.25 88 ASN A C 1
ATOM 678 O O . ASN A 1 88 ? 7.450 -7.080 -10.689 1.00 91.25 88 ASN A O 1
ATOM 682 N N . THR A 1 89 ? 5.618 -5.961 -10.011 1.00 91.00 89 THR A N 1
ATOM 683 C CA . THR A 1 89 ? 5.476 -6.639 -8.723 1.00 91.00 89 THR A CA 1
ATOM 684 C C . THR A 1 89 ? 4.142 -7.358 -8.661 1.00 91.00 89 THR A C 1
ATOM 686 O O . THR A 1 89 ? 3.123 -6.809 -9.057 1.00 91.00 89 THR A O 1
ATOM 689 N N . HIS A 1 90 ? 4.155 -8.588 -8.155 1.00 94.12 90 HIS A N 1
ATOM 690 C CA . HIS A 1 90 ? 2.940 -9.331 -7.829 1.00 94.12 90 HIS A CA 1
ATOM 691 C C . HIS A 1 90 ? 2.913 -9.533 -6.320 1.00 94.12 90 HIS A C 1
ATOM 693 O O . HIS A 1 90 ? 3.944 -9.855 -5.711 1.00 94.12 90 HIS A O 1
ATOM 699 N N . GLY A 1 91 ? 1.753 -9.332 -5.712 1.00 94.38 91 GLY A N 1
ATOM 700 C CA . GLY A 1 91 ? 1.629 -9.375 -4.267 1.00 94.38 91 GLY A CA 1
ATOM 701 C C . GLY A 1 91 ? 0.215 -9.613 -3.779 1.00 94.38 91 GLY A C 1
ATOM 702 O 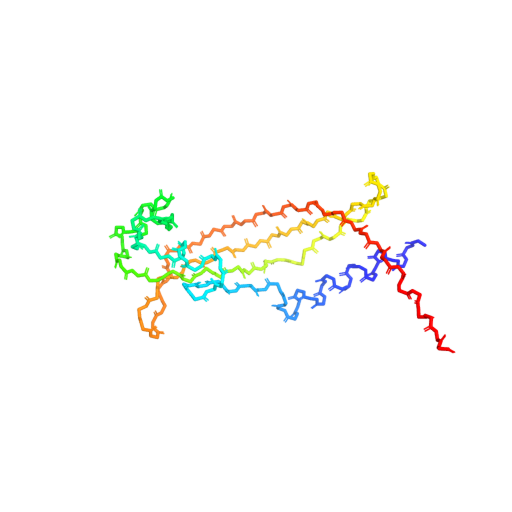O . GLY A 1 91 ? -0.732 -9.759 -4.552 1.00 94.38 91 GLY A O 1
ATOM 703 N N . MET A 1 92 ? 0.096 -9.650 -2.460 1.00 96.50 92 MET A N 1
ATOM 704 C CA . MET A 1 92 ? -1.176 -9.617 -1.759 1.00 96.50 92 MET A CA 1
ATOM 705 C C . MET A 1 92 ? -1.242 -8.356 -0.904 1.00 96.50 92 MET A C 1
ATOM 707 O O . MET A 1 92 ? -0.272 -8.009 -0.228 1.00 96.50 92 MET A O 1
ATOM 711 N N . LEU A 1 93 ? -2.399 -7.701 -0.915 1.00 95.94 93 LEU A N 1
ATOM 712 C CA . LEU A 1 93 ? -2.796 -6.709 0.076 1.00 95.94 93 LEU A CA 1
ATOM 713 C C . LEU A 1 93 ? -3.715 -7.386 1.086 1.00 95.94 93 LEU A C 1
ATOM 715 O O . LEU A 1 93 ? -4.793 -7.860 0.734 1.00 95.94 93 LEU A O 1
ATOM 719 N N . LEU A 1 94 ? -3.280 -7.429 2.335 1.00 96.94 94 LEU A N 1
ATOM 720 C CA . LEU A 1 94 ? -4.029 -7.967 3.460 1.00 96.94 94 LEU A CA 1
ATOM 721 C C . LEU A 1 94 ? -4.535 -6.781 4.276 1.00 96.94 94 LEU A C 1
ATOM 723 O O . LEU A 1 94 ? -3.728 -5.983 4.755 1.00 96.94 94 LEU A O 1
ATOM 727 N N . LEU A 1 95 ? -5.851 -6.654 4.428 1.00 96.38 95 LEU A N 1
ATOM 728 C CA . LEU A 1 95 ? -6.440 -5.641 5.299 1.00 96.38 95 LEU A CA 1
ATOM 729 C C . LEU A 1 95 ? -6.842 -6.280 6.622 1.00 96.38 95 LEU A C 1
ATOM 731 O O . LEU A 1 95 ? -7.552 -7.290 6.643 1.00 96.38 95 LEU A O 1
ATOM 735 N N . TYR A 1 96 ? -6.430 -5.662 7.722 1.00 97.56 96 TYR A N 1
ATOM 736 C CA . TYR A 1 96 ? -6.784 -6.068 9.074 1.00 97.56 96 TYR A CA 1
ATOM 737 C C . TYR A 1 96 ? -7.521 -4.941 9.785 1.00 97.56 96 TYR A C 1
ATOM 739 O O . TYR A 1 96 ? -7.014 -3.828 9.856 1.00 97.56 96 TYR A O 1
ATOM 747 N N . ALA A 1 97 ? -8.678 -5.237 10.369 1.00 97.12 97 ALA A N 1
ATOM 748 C CA . ALA A 1 97 ? -9.275 -4.365 11.370 1.00 97.12 97 ALA A CA 1
ATOM 749 C C . ALA A 1 97 ? -8.530 -4.549 12.700 1.00 97.12 97 ALA A C 1
ATOM 751 O O . ALA A 1 97 ? -8.320 -5.684 13.151 1.00 97.12 97 ALA A O 1
ATOM 752 N N . VAL A 1 98 ? -8.110 -3.438 13.302 1.00 96.38 98 VAL A N 1
ATOM 753 C CA . VAL A 1 98 ? -7.312 -3.413 14.533 1.00 96.38 98 VAL A CA 1
ATOM 754 C C . VAL A 1 98 ? -8.185 -3.008 15.717 1.00 96.38 98 VAL A C 1
ATOM 756 O O . VAL A 1 98 ? -8.852 -1.976 15.682 1.00 96.38 98 VAL A O 1
ATOM 759 N N . GLU A 1 99 ? -8.151 -3.814 16.777 1.00 92.81 99 GLU A N 1
ATOM 760 C CA . GLU A 1 99 ? -8.880 -3.603 18.031 1.00 92.81 99 GLU A CA 1
ATOM 761 C C . GLU A 1 99 ? -7.925 -3.877 19.209 1.00 92.81 99 GLU A C 1
ATOM 763 O O . GLU A 1 99 ? -7.722 -5.024 19.622 1.00 92.81 99 GLU A O 1
ATOM 768 N N . GLY A 1 100 ? -7.264 -2.827 19.709 1.00 88.00 100 GLY A N 1
ATOM 769 C CA . GLY A 1 100 ? -6.154 -2.971 20.659 1.00 88.00 100 GLY A CA 1
ATOM 770 C C . GLY A 1 100 ? -5.001 -3.772 20.042 1.00 88.00 100 GLY A C 1
ATOM 771 O O . GLY A 1 100 ? -4.533 -3.442 18.955 1.00 88.00 100 GLY A O 1
ATOM 772 N N . ASP A 1 101 ? -4.586 -4.855 20.702 1.00 88.75 101 ASP A N 1
ATOM 773 C CA . ASP A 1 101 ? -3.547 -5.768 20.193 1.00 88.75 101 ASP A CA 1
ATOM 774 C C . ASP A 1 101 ? -4.094 -6.849 19.241 1.00 88.75 101 ASP A C 1
ATOM 776 O O . ASP A 1 101 ? -3.338 -7.659 18.695 1.00 88.75 101 ASP A O 1
ATOM 780 N N . ARG A 1 102 ? -5.417 -6.903 19.034 1.00 94.38 102 ARG A N 1
ATOM 781 C CA . ARG A 1 102 ? -6.051 -7.913 18.180 1.00 94.38 102 ARG A CA 1
ATOM 782 C C . ARG A 1 102 ? -6.162 -7.405 16.749 1.00 94.38 102 ARG A C 1
ATOM 784 O O . ARG A 1 102 ? -6.640 -6.303 16.499 1.00 94.38 102 ARG A O 1
ATOM 791 N N . LYS A 1 103 ? -5.790 -8.265 15.800 1.00 95.44 103 LYS A N 1
ATOM 792 C CA . LYS A 1 103 ? -5.959 -8.040 14.360 1.00 95.44 103 LYS A CA 1
ATOM 793 C C . LYS A 1 103 ? -6.941 -9.059 13.801 1.00 95.44 103 LYS A C 1
ATOM 795 O O . LYS A 1 103 ? -6.740 -10.263 13.971 1.00 95.44 103 LYS A O 1
ATOM 800 N N . ARG A 1 104 ? -7.999 -8.590 13.139 1.00 96.12 104 ARG A N 1
ATOM 801 C CA . ARG A 1 104 ? -8.973 -9.445 12.441 1.00 96.12 104 ARG A CA 1
ATOM 802 C C . ARG A 1 104 ? -8.847 -9.211 10.945 1.00 96.12 104 ARG A C 1
ATOM 804 O O . ARG A 1 104 ? -8.940 -8.074 10.499 1.00 96.12 104 ARG A O 1
ATOM 811 N N . GLN A 1 105 ? -8.606 -10.270 10.175 1.00 96.06 105 GLN A N 1
ATOM 812 C CA . GLN A 1 105 ? -8.477 -10.150 8.724 1.00 96.06 105 GLN A CA 1
ATOM 813 C C . GLN A 1 105 ? -9.829 -9.769 8.121 1.00 96.06 105 GLN A C 1
ATOM 815 O O . GLN A 1 105 ? -10.798 -10.512 8.257 1.00 96.06 105 GLN A O 1
ATOM 820 N N . ALA A 1 106 ? -9.875 -8.612 7.473 1.00 95.44 106 ALA A N 1
ATOM 821 C CA . ALA A 1 106 ? -11.076 -8.077 6.856 1.00 95.44 106 ALA A CA 1
ATOM 822 C C . ALA A 1 106 ? -11.168 -8.470 5.375 1.00 95.44 106 ALA A C 1
ATOM 824 O O . ALA A 1 106 ? -12.243 -8.809 4.892 1.00 95.44 106 ALA A O 1
ATOM 825 N N . SER A 1 107 ? -10.047 -8.447 4.648 1.00 94.19 107 SER A N 1
ATOM 826 C CA . SER A 1 107 ? -10.005 -8.832 3.231 1.00 94.19 107 SER A CA 1
ATOM 827 C C . SER A 1 107 ? -8.588 -9.144 2.747 1.00 94.19 107 SER A C 1
ATOM 829 O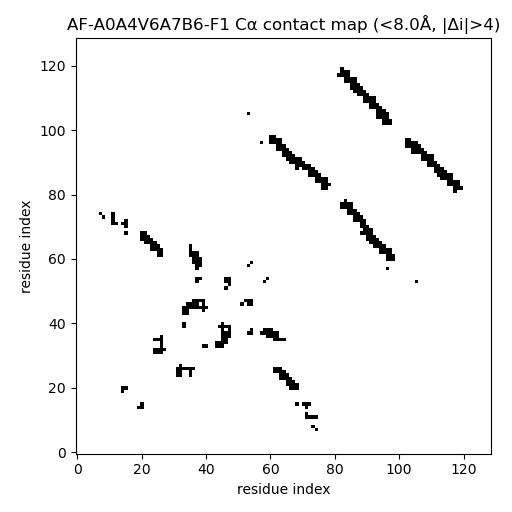 O . SER A 1 107 ? -7.595 -8.803 3.396 1.00 94.19 107 SER A O 1
ATOM 831 N N . VAL A 1 108 ? -8.513 -9.819 1.598 1.00 96.19 108 VAL A N 1
ATOM 832 C CA . VAL A 1 108 ? -7.275 -10.133 0.879 1.00 96.19 108 VAL A CA 1
ATOM 833 C C . VAL A 1 108 ? -7.478 -9.805 -0.592 1.00 96.19 108 VAL A C 1
ATOM 835 O O . VAL A 1 108 ? -8.413 -10.314 -1.208 1.00 96.19 108 VAL A O 1
ATOM 838 N N . PHE A 1 109 ? -6.585 -9.004 -1.163 1.00 94.88 109 PHE A N 1
ATOM 839 C CA . PHE A 1 109 ? -6.579 -8.684 -2.587 1.00 94.88 109 PHE A CA 1
ATOM 840 C C . PHE A 1 109 ? -5.288 -9.180 -3.219 1.00 94.88 109 PHE A C 1
ATOM 842 O O . PHE A 1 109 ? -4.203 -8.898 -2.718 1.00 94.88 109 PHE A O 1
ATOM 849 N N . HIS A 1 110 ? -5.399 -9.887 -4.339 1.00 96.19 110 HIS A N 1
ATOM 850 C CA . HIS A 1 110 ? -4.252 -10.123 -5.209 1.00 96.19 110 HIS A CA 1
ATOM 851 C 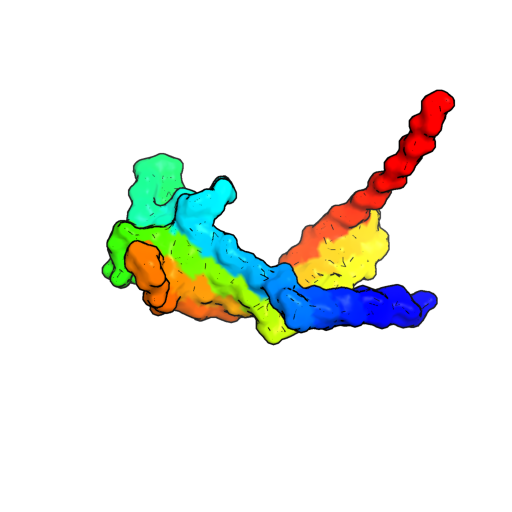C . HIS A 1 110 ? -4.031 -8.878 -6.057 1.00 96.19 110 HIS A C 1
ATOM 853 O O . HIS A 1 110 ? -4.985 -8.348 -6.628 1.00 96.19 110 HIS A O 1
ATOM 859 N N . VAL A 1 111 ? -2.791 -8.403 -6.109 1.00 95.00 111 VAL A N 1
ATOM 860 C CA . VAL A 1 111 ? -2.443 -7.181 -6.829 1.00 95.00 111 VAL A CA 1
ATOM 861 C C . VAL A 1 111 ? -1.248 -7.398 -7.738 1.00 95.00 111 VAL A C 1
ATOM 863 O O . VAL A 1 111 ? -0.219 -7.936 -7.323 1.00 95.00 111 VAL A O 1
ATOM 866 N N . ASP A 1 112 ? -1.391 -6.895 -8.957 1.00 94.44 112 ASP A N 1
ATOM 867 C CA . ASP A 1 112 ? -0.325 -6.784 -9.937 1.00 94.44 112 ASP A CA 1
ATOM 868 C C . ASP A 1 112 ? -0.046 -5.299 -10.158 1.00 94.44 112 ASP A C 1
ATOM 870 O O . ASP A 1 112 ? -0.932 -4.526 -10.525 1.00 94.44 112 ASP A O 1
ATOM 874 N N . VAL A 1 113 ? 1.188 -4.888 -9.882 1.00 92.31 113 VAL A N 1
ATOM 875 C CA . VAL A 1 113 ? 1.613 -3.489 -9.929 1.00 92.31 113 VAL A CA 1
ATOM 876 C C . VAL A 1 113 ? 2.700 -3.346 -10.979 1.00 92.31 113 VAL A C 1
ATOM 878 O O . VAL A 1 113 ? 3.746 -3.992 -10.890 1.00 92.31 113 VAL A O 1
ATOM 881 N N . VAL A 1 114 ? 2.463 -2.465 -11.949 1.00 93.00 114 VAL A N 1
ATOM 882 C CA . VAL A 1 114 ? 3.465 -2.027 -12.923 1.00 93.00 114 VAL A CA 1
ATOM 883 C C . VAL A 1 114 ? 3.745 -0.552 -12.677 1.00 93.00 114 VAL A C 1
ATOM 885 O O . VAL A 1 114 ? 2.833 0.268 -12.747 1.00 93.00 114 VAL A O 1
ATOM 888 N N . ALA A 1 115 ? 4.994 -0.224 -12.360 1.00 91.69 115 ALA A N 1
ATOM 889 C CA . ALA A 1 115 ? 5.424 1.138 -12.075 1.00 91.69 115 ALA A CA 1
ATOM 890 C C . ALA A 1 115 ? 6.591 1.530 -12.981 1.00 91.69 115 ALA A C 1
ATOM 892 O O . ALA A 1 115 ? 7.682 0.968 -12.869 1.00 91.69 115 ALA A O 1
ATOM 893 N N . ASP A 1 116 ? 6.366 2.522 -13.837 1.00 90.81 116 ASP A N 1
ATOM 894 C CA . ASP A 1 116 ? 7.400 3.122 -14.674 1.00 90.81 116 ASP A CA 1
ATOM 895 C C . ASP A 1 116 ? 7.993 4.341 -13.967 1.00 90.81 116 ASP A C 1
ATOM 897 O O . ASP A 1 116 ? 7.293 5.295 -13.633 1.00 90.81 116 ASP A O 1
ATOM 901 N N . ASN A 1 117 ? 9.301 4.305 -13.731 1.00 88.12 117 ASN A N 1
ATOM 902 C CA . ASN A 1 117 ? 10.034 5.330 -12.999 1.00 88.12 117 ASN A CA 1
ATOM 903 C C . ASN A 1 117 ? 11.156 5.887 -13.876 1.00 88.12 117 ASN A C 1
ATOM 905 O O . ASN A 1 117 ? 11.858 5.128 -14.544 1.00 88.12 117 ASN A O 1
ATOM 909 N N . LYS A 1 118 ? 11.375 7.204 -13.847 1.00 87.44 118 LYS A N 1
ATOM 910 C CA . LYS A 1 118 ? 12.548 7.816 -14.485 1.00 87.44 118 LYS A CA 1
ATOM 911 C C . LYS A 1 118 ? 13.751 7.688 -13.552 1.00 87.44 118 LYS A C 1
ATOM 913 O O . LYS A 1 118 ? 13.678 8.121 -12.403 1.00 87.44 118 LYS A O 1
ATOM 918 N N . LEU A 1 119 ? 14.851 7.115 -14.040 1.00 79.25 119 LEU A N 1
ATOM 919 C CA . LEU A 1 119 ? 16.103 7.071 -13.284 1.00 79.25 119 LEU A CA 1
ATOM 920 C C . LEU A 1 119 ? 17.001 8.228 -13.717 1.00 79.25 119 LEU A C 1
ATOM 922 O O . LEU A 1 119 ? 17.513 8.233 -14.832 1.00 79.25 119 LEU A O 1
ATOM 926 N N . THR A 1 120 ? 17.258 9.161 -12.804 1.00 78.50 120 THR A N 1
ATOM 927 C CA . THR A 1 120 ? 18.259 10.214 -13.007 1.00 78.50 120 THR A CA 1
ATOM 928 C C . THR A 1 120 ? 19.496 9.897 -12.176 1.00 78.50 120 THR A C 1
ATOM 930 O O . THR A 1 120 ? 19.426 9.856 -10.950 1.00 78.50 120 THR A O 1
ATOM 933 N N . ILE A 1 121 ? 20.637 9.685 -12.832 1.00 75.56 121 ILE A N 1
ATOM 934 C CA . ILE A 1 121 ? 21.924 9.494 -12.153 1.00 75.56 121 ILE A CA 1
ATOM 935 C C . ILE A 1 121 ? 22.576 10.865 -11.984 1.00 75.56 121 ILE A C 1
ATOM 937 O O . ILE A 1 121 ? 22.949 11.501 -12.967 1.00 75.56 121 ILE A O 1
ATOM 941 N N . GLN A 1 122 ? 22.724 11.317 -10.741 1.00 79.06 122 GLN A N 1
ATOM 942 C CA . GLN A 1 122 ? 23.510 12.504 -10.416 1.00 79.06 122 GLN A CA 1
ATOM 943 C C . GLN A 1 122 ? 24.894 12.062 -9.948 1.00 79.06 122 GLN A C 1
ATOM 945 O O . GLN A 1 122 ? 25.027 11.381 -8.933 1.00 79.06 122 GLN A O 1
ATOM 950 N N . VAL A 1 123 ? 25.932 12.437 -10.695 1.00 77.88 123 VAL A N 1
ATOM 951 C CA . VAL A 1 123 ? 27.314 12.252 -10.246 1.00 77.88 123 VAL A CA 1
ATOM 952 C C . VAL A 1 123 ? 27.613 13.365 -9.251 1.00 77.88 123 VAL A C 1
ATOM 954 O O . VAL A 1 123 ? 27.720 14.528 -9.634 1.00 77.88 123 VAL A O 1
ATOM 957 N N . MET A 1 124 ? 27.730 13.019 -7.969 1.00 64.19 124 MET A N 1
ATOM 958 C CA . MET A 1 124 ? 28.281 13.940 -6.981 1.00 64.19 124 MET A CA 1
ATOM 959 C C . MET A 1 124 ? 29.772 14.104 -7.274 1.00 64.19 124 MET A C 1
ATOM 961 O O . MET A 1 124 ? 30.577 13.223 -6.973 1.00 64.19 124 MET A O 1
ATOM 965 N N . THR A 1 125 ? 30.150 15.217 -7.899 1.00 66.62 125 THR A N 1
ATOM 966 C CA . THR A 1 125 ? 31.547 15.644 -7.930 1.00 66.62 125 THR A CA 1
ATOM 967 C C . THR A 1 125 ? 31.906 16.120 -6.531 1.00 66.62 125 THR A C 1
ATOM 969 O O . THR A 1 125 ? 31.493 17.203 -6.117 1.00 66.62 125 THR A O 1
ATOM 972 N N . PHE A 1 126 ? 32.649 15.296 -5.796 1.00 59.12 126 PHE A N 1
ATOM 973 C CA . PHE A 1 126 ? 33.378 15.751 -4.621 1.00 59.12 126 PHE A CA 1
ATOM 974 C C . PHE A 1 126 ? 34.400 16.783 -5.104 1.00 59.12 126 PHE A C 1
ATOM 976 O O . PHE A 1 126 ? 35.408 16.432 -5.713 1.00 59.12 126 PHE A O 1
ATOM 983 N N . ILE A 1 127 ?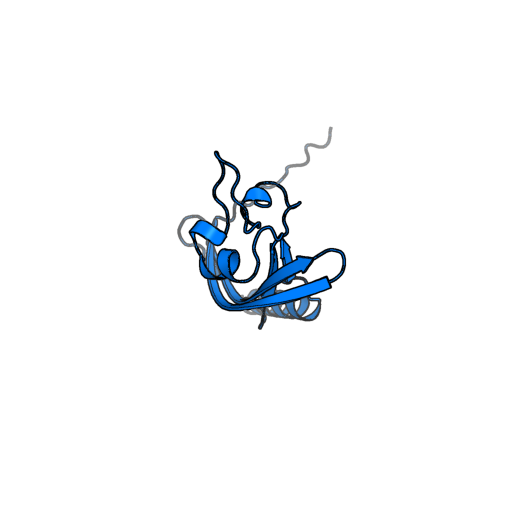 34.087 18.064 -4.917 1.00 56.66 127 ILE A N 1
ATOM 984 C CA . ILE A 1 127 ? 35.094 19.118 -4.949 1.00 56.66 127 ILE A CA 1
ATOM 985 C C . ILE A 1 127 ? 35.824 18.974 -3.613 1.00 56.66 127 ILE A C 1
ATOM 987 O O . ILE A 1 127 ? 35.280 19.347 -2.575 1.00 56.66 127 ILE A O 1
ATOM 991 N N . ASP A 1 128 ? 36.983 18.316 -3.634 1.00 49.94 128 ASP A N 1
ATOM 992 C CA . ASP A 1 128 ? 37.938 18.377 -2.522 1.00 49.94 128 ASP A CA 1
ATOM 993 C C . ASP A 1 128 ? 38.416 19.845 -2.380 1.00 49.94 128 ASP A C 1
ATOM 995 O O . ASP A 1 128 ? 38.489 20.540 -3.401 1.00 49.94 128 ASP A O 1
ATOM 999 N N . PRO A 1 129 ? 38.650 20.336 -1.148 1.00 61.69 129 PRO A N 1
ATOM 1000 C CA . PRO A 1 129 ? 38.755 21.760 -0.813 1.00 61.69 129 PRO A CA 1
ATOM 1001 C C . PRO A 1 129 ? 39.986 22.479 -1.380 1.00 61.69 129 PRO A C 1
ATOM 1003 O O . PRO A 1 129 ? 41.040 21.833 -1.580 1.00 61.69 129 PRO A O 1
#

Organism: Steinernema carpocapsae (NCBI:txid34508)

Radius of gyration: 19.59 Å; Cα contacts (8 Å, |Δi|>4): 233; chains: 1; bounding box: 59×36×45 Å

Secondary structure (DSSP, 8-state):
-HHHHHHHHHHHHHHHHTTTTEEEE-TTSTTTTTTSBSSPPTTS--HHHH-HHHHHHSTT-EEEEEEEESSPPEEEEE-GGG-EEEEEEEEEEEEEEEETTEEEEEEEEEEEEEEEEE-----------